Protein AF-A0A7K2NNL4-F1 (afdb_monomer)

Mean predicted aligned error: 2.98 Å

pLDDT: mean 96.68, std 6.31, range [53.25, 98.75]

Sequence (60 aa):
MTHQWRGIIEEYRDRLPVSDSTPVVTLREGGTPLVPAQVLSERTGCEVHLKVEGANPTGS

Radius of gyration: 15.66 Å; Cα contacts (8 Å, |Δi|>4): 64; chains: 1; bounding box: 36×28×38 Å

Secondary structure (DSSP, 8-state):
-PPPP--HHHHSGGGSS--TTS----S------EEE-HHHHHHHTS--EEE-GGGSTT--

Structure (mmCIF, N/CA/C/O backbone):
data_AF-A0A7K2NNL4-F1
#
_entry.id   AF-A0A7K2NNL4-F1
#
loop_
_atom_site.group_PDB
_atom_site.id
_atom_site.type_symbol
_atom_site.label_atom_id
_atom_site.label_alt_id
_atom_site.label_comp_id
_atom_site.label_asym_id
_atom_site.label_entity_id
_atom_site.label_seq_id
_atom_site.pdbx_PDB_ins_code
_atom_site.Cartn_x
_atom_site.Cartn_y
_atom_site.Cartn_z
_atom_site.occupancy
_atom_site.B_iso_or_equiv
_atom_site.auth_seq_id
_atom_site.auth_comp_id
_atom_site.auth_asym_id
_atom_site.auth_atom_id
_atom_site.pdbx_PDB_model_num
ATOM 1 N N . MET A 1 1 ? 7.511 -22.435 2.573 1.00 53.25 1 MET A N 1
ATOM 2 C CA . MET A 1 1 ? 8.479 -21.318 2.642 1.00 53.25 1 MET A CA 1
ATOM 3 C C . MET A 1 1 ? 7.685 -20.031 2.544 1.00 53.25 1 MET A C 1
ATOM 5 O O . MET A 1 1 ? 6.724 -20.007 1.786 1.00 53.25 1 MET A O 1
ATOM 9 N N . THR A 1 2 ? 8.005 -19.016 3.338 1.00 79.12 2 THR A N 1
ATOM 10 C CA . THR A 1 2 ? 7.365 -17.700 3.231 1.00 79.12 2 THR A CA 1
ATOM 11 C C . THR A 1 2 ? 7.788 -17.042 1.918 1.00 79.12 2 THR A C 1
ATOM 13 O O . THR A 1 2 ? 8.972 -17.019 1.589 1.00 79.12 2 THR A O 1
ATOM 16 N N . HIS A 1 3 ? 6.818 -16.552 1.145 1.00 89.88 3 HIS A N 1
ATOM 17 C CA . HIS A 1 3 ? 7.087 -15.764 -0.057 1.00 89.88 3 HIS A CA 1
ATOM 18 C C . HIS A 1 3 ? 7.764 -14.457 0.358 1.00 89.88 3 HIS A C 1
ATOM 20 O O . HIS A 1 3 ? 7.195 -13.686 1.132 1.00 89.88 3 HIS A O 1
ATOM 26 N N . GLN A 1 4 ? 8.997 -14.232 -0.091 1.00 93.19 4 GLN A N 1
ATOM 27 C CA . GLN A 1 4 ? 9.681 -12.968 0.158 1.00 93.19 4 GLN A CA 1
ATOM 28 C C . GLN A 1 4 ? 9.134 -11.923 -0.814 1.00 93.19 4 GLN A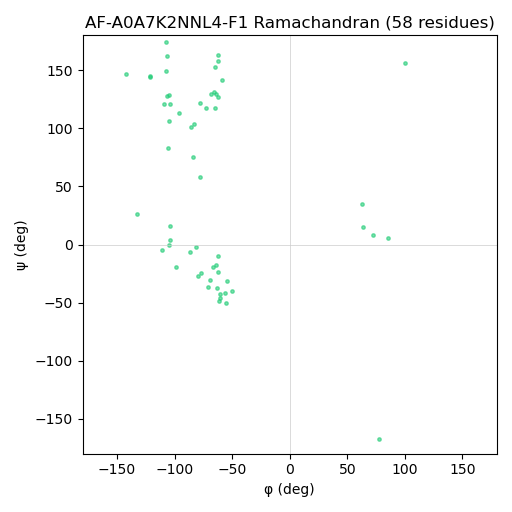 C 1
ATOM 30 O O . GLN A 1 4 ? 9.251 -12.106 -2.019 1.00 93.19 4 GLN A O 1
ATOM 35 N N . TRP A 1 5 ? 8.594 -10.823 -0.288 1.00 96.81 5 TRP A N 1
ATOM 36 C CA . TRP A 1 5 ? 8.130 -9.689 -1.089 1.00 96.81 5 TRP A CA 1
ATOM 37 C C . TRP A 1 5 ? 9.282 -9.050 -1.880 1.00 96.81 5 TRP A C 1
ATOM 39 O O . TRP A 1 5 ? 10.317 -8.702 -1.296 1.00 96.81 5 TRP A O 1
ATOM 49 N N . ARG A 1 6 ? 9.108 -8.896 -3.199 1.00 97.62 6 ARG A N 1
ATOM 50 C CA . ARG A 1 6 ? 10.161 -8.429 -4.123 1.00 97.62 6 ARG A CA 1
ATOM 51 C C . ARG A 1 6 ? 10.001 -6.984 -4.607 1.00 97.62 6 ARG A C 1
ATOM 53 O O . ARG A 1 6 ? 10.868 -6.519 -5.338 1.00 97.62 6 ARG A O 1
ATOM 60 N N . GLY A 1 7 ? 8.956 -6.273 -4.177 1.00 98.19 7 GLY A N 1
ATOM 61 C CA . GLY A 1 7 ? 8.617 -4.926 -4.660 1.00 98.19 7 GLY A CA 1
ATOM 62 C C . GLY A 1 7 ? 7.492 -4.938 -5.696 1.00 98.19 7 GLY A C 1
ATOM 63 O O . GLY A 1 7 ? 7.265 -5.949 -6.360 1.00 98.19 7 GLY A O 1
ATOM 64 N N . ILE A 1 8 ? 6.775 -3.820 -5.845 1.00 98.19 8 ILE A N 1
ATOM 65 C CA . ILE A 1 8 ? 5.515 -3.758 -6.614 1.00 98.19 8 ILE A CA 1
ATOM 66 C C . ILE A 1 8 ? 5.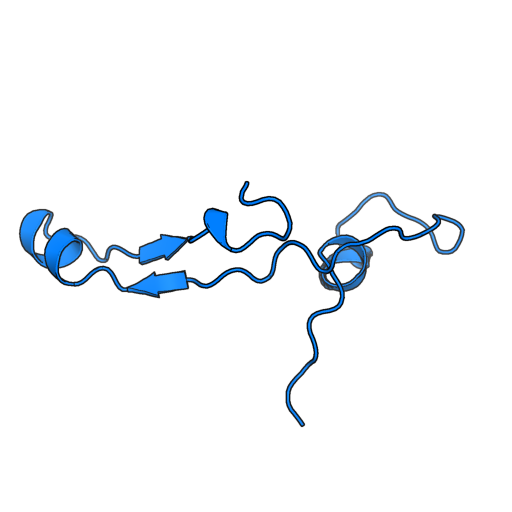705 -4.237 -8.055 1.00 98.19 8 ILE A C 1
ATOM 68 O O . ILE A 1 8 ? 4.866 -4.978 -8.568 1.00 98.19 8 ILE A O 1
ATOM 72 N N . ILE A 1 9 ? 6.814 -3.839 -8.690 1.00 98.25 9 ILE A N 1
ATOM 73 C CA . ILE A 1 9 ? 7.086 -4.177 -10.090 1.00 98.25 9 ILE A CA 1
ATOM 74 C C . ILE A 1 9 ? 7.161 -5.693 -10.284 1.00 98.25 9 ILE A C 1
ATOM 76 O O . ILE A 1 9 ? 6.544 -6.203 -11.209 1.00 98.25 9 ILE A O 1
ATOM 80 N N . GLU A 1 10 ? 7.866 -6.425 -9.419 1.00 97.75 10 GLU A N 1
ATOM 81 C CA . GLU A 1 10 ? 8.017 -7.880 -9.569 1.00 97.75 10 GLU A CA 1
ATOM 82 C C . GLU A 1 10 ? 6.807 -8.676 -9.073 1.00 97.75 10 GLU A C 1
ATOM 84 O O . GLU A 1 10 ? 6.558 -9.784 -9.548 1.00 97.75 10 GLU A O 1
ATOM 89 N N . GLU A 1 11 ? 6.048 -8.143 -8.118 1.00 97.88 11 GLU A N 1
ATOM 90 C CA . GLU A 1 11 ? 4.850 -8.810 -7.594 1.00 97.88 11 GLU A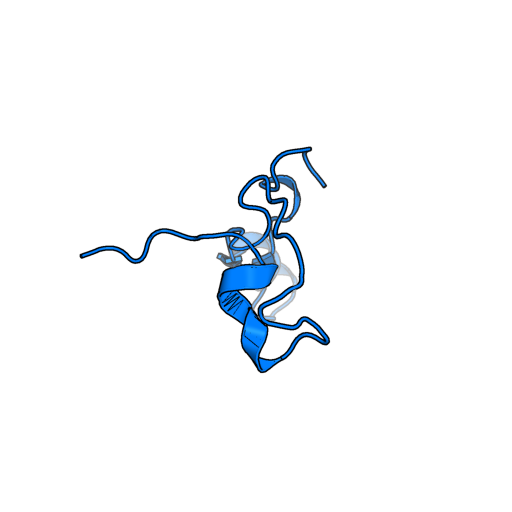 CA 1
ATOM 91 C C . GLU A 1 11 ? 3.644 -8.690 -8.536 1.00 97.88 11 GLU A C 1
ATOM 93 O O . GLU A 1 11 ? 2.761 -9.544 -8.510 1.00 97.88 11 GLU A O 1
ATOM 98 N N . TYR A 1 12 ? 3.620 -7.663 -9.393 1.00 97.88 12 TYR A N 1
ATOM 99 C CA . TYR A 1 12 ? 2.507 -7.387 -10.309 1.00 97.88 12 TYR A CA 1
ATOM 100 C C . TYR A 1 12 ? 2.952 -7.111 -11.749 1.00 97.88 12 TYR A C 1
ATOM 102 O O . TYR A 1 12 ? 2.263 -6.408 -12.490 1.00 97.88 12 TYR A O 1
ATOM 110 N N . ARG A 1 13 ? 4.107 -7.649 -12.159 1.00 97.81 13 ARG A N 1
ATOM 111 C CA . ARG A 1 13 ? 4.706 -7.437 -13.490 1.00 97.81 13 ARG A CA 1
ATOM 112 C C . ARG A 1 13 ? 3.722 -7.688 -14.634 1.00 97.81 13 ARG A C 1
ATOM 114 O O . ARG A 1 13 ? 3.694 -6.925 -15.589 1.00 97.81 13 ARG A O 1
ATOM 121 N N . ASP A 1 14 ? 2.893 -8.720 -14.510 1.00 97.38 14 ASP A N 1
ATOM 122 C CA . ASP A 1 14 ? 1.867 -9.131 -15.479 1.00 97.38 14 ASP A CA 1
ATOM 123 C C . ASP A 1 14 ? 0.745 -8.096 -15.683 1.00 97.38 14 ASP A C 1
ATOM 125 O O . ASP A 1 14 ? 0.015 -8.155 -16.671 1.00 97.38 14 ASP A O 1
ATOM 129 N N . ARG A 1 15 ? 0.604 -7.146 -14.755 1.00 98.19 15 ARG A N 1
ATOM 130 C CA . ARG A 1 15 ? -0.437 -6.105 -14.751 1.00 98.19 15 ARG A CA 1
ATOM 131 C C . ARG A 1 15 ? 0.116 -4.707 -15.004 1.00 98.19 15 ARG A C 1
ATOM 133 O O . ARG A 1 15 ? -0.658 -3.753 -15.072 1.00 98.19 15 ARG A O 1
ATOM 140 N N . LEU A 1 16 ? 1.435 -4.569 -15.103 1.00 98.19 16 LEU A N 1
ATOM 141 C CA . LEU A 1 16 ? 2.122 -3.297 -15.292 1.00 98.19 16 LEU A CA 1
ATOM 142 C C . LEU A 1 16 ? 2.662 -3.197 -16.726 1.00 98.19 16 LEU A C 1
ATOM 144 O O . LEU A 1 16 ? 3.032 -4.209 -17.316 1.00 98.19 16 LEU A O 1
ATOM 148 N N . PRO A 1 17 ? 2.757 -1.988 -17.304 1.00 97.69 17 PRO A N 1
ATOM 149 C CA . PRO A 1 17 ? 3.312 -1.781 -18.641 1.00 97.69 17 PRO A CA 1
ATOM 150 C C . PRO A 1 17 ? 4.854 -1.830 -18.620 1.00 97.69 17 PRO A C 1
ATOM 152 O O . PRO A 1 17 ? 5.522 -0.860 -18.972 1.00 97.69 17 PRO A O 1
ATOM 155 N N . VAL A 1 18 ? 5.425 -2.948 -18.167 1.00 97.38 18 VAL A N 1
ATOM 156 C CA . VAL A 1 18 ? 6.873 -3.189 -18.076 1.00 97.38 18 VAL A CA 1
ATOM 157 C C . VAL A 1 18 ? 7.256 -4.422 -18.891 1.00 97.38 18 VAL A C 1
ATOM 159 O O . VAL A 1 18 ? 6.502 -5.388 -18.971 1.00 97.38 18 VAL A O 1
ATOM 162 N N . SER A 1 19 ? 8.428 -4.392 -19.517 1.00 96.44 19 SER A N 1
ATOM 163 C CA . SER A 1 19 ? 8.962 -5.498 -20.314 1.00 96.44 19 SER A CA 1
ATOM 164 C C . SER A 1 19 ? 10.117 -6.191 -19.592 1.00 96.44 19 SER A C 1
ATOM 166 O O . SER A 1 19 ? 10.612 -5.723 -18.561 1.00 96.44 19 SER A O 1
ATOM 168 N N . ASP A 1 20 ? 10.601 -7.288 -20.168 1.00 95.50 20 ASP A N 1
ATOM 169 C CA . ASP A 1 20 ? 11.803 -7.985 -19.689 1.00 95.50 20 ASP A CA 1
ATOM 170 C C . ASP A 1 20 ? 13.061 -7.108 -19.767 1.00 95.50 20 ASP A C 1
ATOM 172 O O . ASP A 1 20 ? 14.020 -7.312 -19.028 1.00 95.50 20 ASP A O 1
ATOM 176 N N . SER A 1 21 ? 13.057 -6.098 -20.641 1.00 97.25 21 SER A N 1
ATOM 177 C CA . SER A 1 21 ? 14.145 -5.128 -20.761 1.00 97.25 21 SER A CA 1
ATOM 178 C C . SER A 1 21 ? 14.009 -3.940 -19.806 1.00 97.25 21 SER A C 1
ATOM 180 O O . SER A 1 21 ? 14.904 -3.098 -19.778 1.00 97.25 21 SER A O 1
ATOM 182 N N . THR A 1 22 ? 12.903 -3.814 -19.062 1.00 97.88 22 THR A N 1
ATOM 183 C CA . THR A 1 22 ? 12.715 -2.731 -18.089 1.00 97.88 22 THR A CA 1
ATOM 184 C C . THR A 1 22 ? 13.605 -2.975 -16.866 1.00 97.88 22 THR A C 1
ATOM 186 O O . THR A 1 22 ? 13.390 -3.961 -16.156 1.00 97.88 22 THR A O 1
ATOM 189 N N . PRO A 1 23 ? 14.575 -2.087 -16.566 1.00 97.94 23 PRO A N 1
ATOM 190 C CA . PRO A 1 23 ? 15.370 -2.204 -15.351 1.00 97.94 23 PRO A CA 1
ATOM 191 C C . PRO A 1 23 ? 14.477 -2.040 -14.123 1.00 97.94 23 PRO A C 1
ATOM 193 O O . PRO A 1 23 ? 13.732 -1.064 -14.020 1.00 97.94 23 PRO A O 1
ATOM 196 N N . VAL A 1 24 ? 14.570 -2.972 -13.177 1.00 97.94 24 VAL A N 1
ATOM 197 C CA . VAL A 1 24 ? 13.812 -2.895 -11.926 1.00 97.94 24 VAL A CA 1
ATOM 198 C C . VAL A 1 24 ? 14.678 -2.289 -10.840 1.00 97.94 24 VAL A C 1
ATOM 200 O O . VAL A 1 24 ? 15.657 -2.885 -10.395 1.00 97.94 24 VAL A O 1
ATOM 203 N N . VAL A 1 25 ? 14.284 -1.097 -10.403 1.00 98.19 25 VAL A N 1
ATOM 204 C CA . VAL A 1 25 ? 14.819 -0.437 -9.214 1.00 98.19 25 VAL A CA 1
ATOM 205 C C . VAL A 1 25 ? 13.719 -0.462 -8.166 1.00 98.19 25 VAL A C 1
ATOM 207 O O . VAL A 1 25 ? 12.629 0.046 -8.405 1.00 98.19 25 VAL A O 1
ATOM 210 N N . THR A 1 26 ? 13.991 -1.076 -7.019 1.00 98.06 26 THR A N 1
ATOM 211 C CA . THR A 1 26 ? 13.009 -1.243 -5.945 1.00 98.06 26 THR A CA 1
ATOM 212 C C . THR A 1 26 ? 13.680 -1.091 -4.589 1.00 98.06 26 THR A C 1
ATOM 214 O O . THR A 1 26 ? 14.834 -1.484 -4.403 1.00 98.06 26 THR A O 1
ATOM 217 N N . LEU A 1 27 ? 12.934 -0.548 -3.630 1.00 98.19 27 LEU A N 1
ATOM 218 C CA . LEU A 1 27 ? 13.287 -0.562 -2.210 1.00 98.19 27 LEU A CA 1
ATOM 219 C C . LEU A 1 27 ? 12.457 -1.601 -1.443 1.00 98.19 27 LEU A C 1
ATOM 221 O O . LEU A 1 27 ? 12.412 -1.578 -0.215 1.00 98.19 27 LEU A O 1
ATOM 225 N N . ARG A 1 28 ? 11.824 -2.529 -2.174 1.00 97.62 28 ARG A N 1
ATOM 226 C CA . ARG A 1 28 ? 10.819 -3.483 -1.690 1.00 97.62 28 ARG A CA 1
ATOM 227 C C . ARG A 1 28 ? 9.558 -2.795 -1.171 1.00 97.62 28 ARG A C 1
ATOM 229 O O . ARG A 1 28 ? 8.940 -3.266 -0.222 1.00 97.62 28 ARG A O 1
ATOM 236 N N . GLU A 1 29 ? 9.187 -1.693 -1.813 1.00 98.56 29 GLU A N 1
ATOM 237 C CA . GLU A 1 29 ? 7.940 -0.970 -1.575 1.00 98.56 29 GLU A CA 1
ATOM 238 C C . GLU A 1 29 ? 6.695 -1.817 -1.881 1.00 98.56 29 GLU A C 1
ATOM 240 O O . GLU A 1 29 ? 6.763 -2.844 -2.564 1.00 98.56 29 GLU A O 1
ATOM 245 N N . GLY A 1 30 ? 5.541 -1.387 -1.374 1.00 97.81 30 GLY A N 1
ATOM 246 C CA . GLY A 1 30 ? 4.301 -2.156 -1.399 1.00 97.81 30 GLY A CA 1
ATOM 247 C C . GLY A 1 30 ? 4.275 -3.260 -0.340 1.00 97.81 30 GLY A C 1
ATOM 248 O O . GLY A 1 30 ? 5.063 -3.269 0.600 1.00 97.81 30 GLY A O 1
ATOM 249 N N . GLY A 1 31 ? 3.313 -4.183 -0.447 1.00 96.69 31 GLY A N 1
ATOM 250 C CA . GLY A 1 31 ? 3.207 -5.311 0.492 1.00 96.69 31 GLY A CA 1
ATOM 251 C C . GLY A 1 31 ? 2.926 -4.896 1.943 1.00 96.69 31 GLY A C 1
ATOM 252 O O . GLY A 1 31 ? 3.090 -5.694 2.861 1.00 96.69 31 GLY A O 1
ATOM 253 N N . THR A 1 32 ? 2.506 -3.649 2.157 1.00 97.81 32 THR A N 1
ATOM 254 C CA . THR A 1 32 ? 2.273 -3.059 3.478 1.00 97.81 32 THR A CA 1
ATOM 255 C C . THR A 1 32 ? 1.127 -3.761 4.221 1.00 97.81 32 THR A C 1
ATOM 257 O O . THR A 1 32 ? 0.205 -4.289 3.581 1.00 97.81 32 THR A O 1
ATOM 260 N N . PRO A 1 33 ? 1.126 -3.757 5.565 1.00 97.81 33 PRO A N 1
ATOM 261 C CA . PRO A 1 33 ? 0.091 -4.420 6.349 1.00 97.81 33 PRO A CA 1
ATOM 262 C C . PRO A 1 33 ? -1.323 -3.899 6.058 1.00 97.81 33 PRO A C 1
ATOM 264 O O . PRO A 1 33 ? -1.545 -2.695 5.906 1.00 97.81 33 PRO A O 1
ATOM 267 N N . LEU A 1 34 ? -2.286 -4.820 6.049 1.00 98.31 34 LEU A N 1
ATOM 268 C CA . LEU A 1 34 ? -3.708 -4.518 6.174 1.00 98.31 34 LEU A CA 1
ATOM 269 C C . LEU A 1 34 ? -4.136 -4.913 7.590 1.00 98.31 34 LEU A C 1
ATOM 271 O O . LEU A 1 34 ? -4.198 -6.098 7.910 1.00 98.31 34 LEU A O 1
ATOM 275 N N . VAL A 1 35 ? -4.358 -3.925 8.454 1.00 98.44 35 VAL A N 1
ATOM 276 C CA . VAL A 1 35 ? -4.575 -4.140 9.891 1.00 98.44 35 VAL A CA 1
ATOM 277 C C . VAL A 1 35 ? -6.051 -3.927 10.234 1.00 98.44 35 VAL A C 1
ATOM 279 O O . VAL A 1 35 ? -6.584 -2.868 9.902 1.00 98.44 35 VAL A O 1
ATOM 282 N N . PRO A 1 36 ? -6.730 -4.872 10.908 1.00 98.56 36 PRO A N 1
ATOM 283 C CA . PRO A 1 36 ? -8.098 -4.656 11.374 1.00 98.56 36 PRO A CA 1
ATOM 284 C C . PRO A 1 36 ? -8.143 -3.555 12.443 1.00 98.56 36 PRO A C 1
ATOM 286 O O . PRO A 1 36 ? -7.387 -3.583 13.415 1.00 98.56 36 PRO A O 1
ATOM 289 N N . ALA A 1 37 ? -9.050 -2.588 12.292 1.00 98.69 37 ALA A N 1
ATOM 290 C CA . ALA A 1 37 ? -9.228 -1.483 13.231 1.00 98.69 37 ALA A CA 1
ATOM 291 C C . ALA A 1 37 ? -10.489 -1.681 14.073 1.00 98.69 37 ALA A C 1
ATOM 293 O O . ALA A 1 37 ? -11.547 -1.120 13.780 1.00 98.69 37 ALA A O 1
ATOM 294 N N . GLN A 1 38 ? -10.363 -2.466 15.144 1.00 98.50 38 GLN A N 1
ATOM 295 C CA . GLN A 1 38 ? -11.484 -2.863 16.008 1.00 98.50 38 GLN A CA 1
ATOM 296 C C . GLN A 1 38 ? -12.264 -1.657 16.557 1.00 98.50 38 GLN A C 1
ATOM 298 O O . GLN A 1 38 ? -13.468 -1.559 16.348 1.00 98.50 38 GLN A O 1
ATOM 303 N N . VAL A 1 39 ? -11.570 -0.674 17.141 1.00 98.62 39 VAL A N 1
ATOM 304 C CA . VAL A 1 39 ? -12.212 0.521 17.724 1.00 98.62 39 VAL A CA 1
ATOM 305 C C . VAL A 1 39 ? -12.947 1.360 16.671 1.00 98.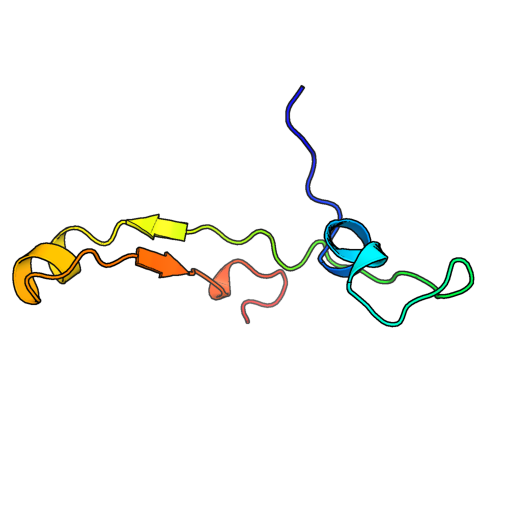62 39 VAL A C 1
ATOM 307 O O . VAL A 1 39 ? -14.013 1.908 16.946 1.00 98.62 39 VAL A O 1
ATOM 310 N N . LEU A 1 40 ? -12.397 1.484 15.458 1.00 98.62 40 LEU A N 1
ATOM 311 C CA . LEU A 1 40 ? -13.072 2.206 14.372 1.00 98.62 40 LEU A CA 1
ATOM 312 C C . LEU A 1 40 ? -14.276 1.423 13.851 1.00 98.62 40 LEU A C 1
ATOM 314 O O . LEU A 1 40 ? -15.302 2.025 13.543 1.00 98.62 40 LEU A O 1
ATOM 318 N N . SER A 1 41 ? -14.167 0.099 13.798 1.00 98.75 41 SER A N 1
ATOM 319 C CA . SER A 1 41 ? -15.256 -0.776 13.374 1.00 98.75 41 SER A CA 1
ATOM 320 C C . SER A 1 41 ? -16.459 -0.648 14.311 1.00 98.75 41 SER A C 1
ATOM 322 O O . SER A 1 41 ? -17.563 -0.348 13.865 1.00 98.75 41 SER A O 1
ATOM 324 N N . GLU A 1 42 ? -16.237 -0.728 15.626 1.00 98.69 42 GLU A N 1
ATOM 325 C CA . GLU A 1 42 ? -17.288 -0.553 16.641 1.00 98.69 42 GLU A CA 1
ATOM 326 C C . GLU A 1 42 ? -17.951 0.828 16.576 1.00 98.69 42 GLU A C 1
ATOM 328 O O . GLU A 1 42 ? -19.171 0.944 16.664 1.00 98.69 42 GLU A O 1
ATOM 333 N N . ARG A 1 43 ? -17.155 1.889 16.392 1.00 98.69 43 ARG A N 1
ATOM 334 C CA . ARG A 1 43 ? -17.668 3.267 16.331 1.00 98.69 43 ARG A CA 1
ATOM 335 C C . ARG A 1 43 ? -18.486 3.558 15.080 1.00 98.69 43 ARG A C 1
ATOM 337 O O . ARG A 1 43 ? -19.350 4.428 15.120 1.00 98.69 43 ARG A O 1
ATOM 344 N N . THR A 1 44 ? -18.169 2.900 13.970 1.00 98.56 44 THR A N 1
ATOM 345 C CA . THR A 1 44 ? -18.799 3.168 12.669 1.00 98.56 44 THR A CA 1
ATOM 346 C C . THR A 1 44 ? -19.907 2.178 12.327 1.00 98.56 44 THR A C 1
ATOM 348 O O . THR A 1 44 ? -20.732 2.481 11.472 1.00 98.56 44 THR A O 1
ATOM 351 N N . GLY A 1 45 ? -19.941 1.010 12.975 1.00 98.56 45 GLY A N 1
ATOM 352 C CA . GLY A 1 45 ? -20.802 -0.105 12.577 1.00 98.56 45 GLY A CA 1
ATOM 353 C C . GLY A 1 45 ? -20.345 -0.804 11.289 1.00 98.56 45 GLY A C 1
ATOM 354 O O . GLY A 1 45 ? -21.072 -1.647 10.769 1.00 98.56 45 GLY A O 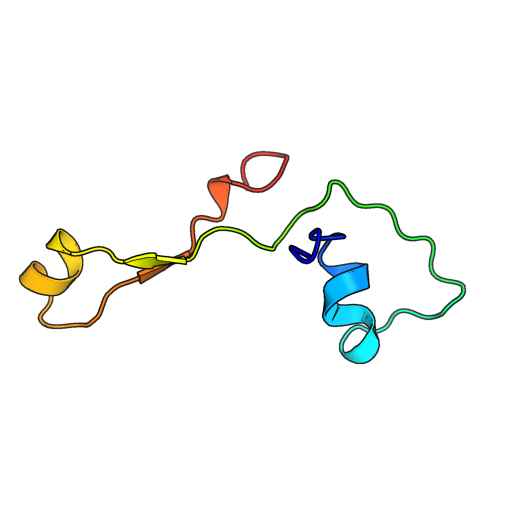1
ATOM 355 N N . CYS A 1 46 ? -19.160 -0.466 10.774 1.00 98.62 46 CYS A N 1
ATOM 356 C CA . CYS A 1 46 ? -18.572 -1.043 9.566 1.00 98.62 46 CYS A CA 1
ATOM 357 C C . CYS A 1 46 ? -17.420 -1.994 9.910 1.00 98.62 46 CYS A C 1
ATOM 359 O O . CYS A 1 46 ? -16.823 -1.905 10.977 1.00 98.62 46 CYS A O 1
ATOM 361 N N . GLU A 1 47 ? -17.032 -2.852 8.967 1.00 98.69 47 GLU A N 1
ATOM 362 C CA . GLU A 1 47 ? -15.770 -3.593 9.039 1.00 98.69 47 GLU A CA 1
ATOM 363 C C . GLU A 1 47 ? -14.625 -2.707 8.521 1.00 98.69 47 GLU A C 1
ATOM 365 O O . GLU A 1 47 ? -14.492 -2.477 7.318 1.00 98.69 47 GLU A O 1
ATOM 370 N N . VAL A 1 48 ? -13.809 -2.166 9.431 1.00 98.69 48 VAL A N 1
ATOM 371 C CA . VAL A 1 48 ? -12.757 -1.198 9.089 1.00 98.69 48 VAL A CA 1
ATOM 372 C C . VAL A 1 48 ? -11.378 -1.847 9.134 1.00 98.69 48 VAL A C 1
ATOM 374 O O . VAL A 1 48 ? -10.960 -2.403 10.150 1.00 98.69 48 VAL A O 1
ATOM 377 N N . HIS A 1 49 ? -10.631 -1.675 8.045 1.00 98.75 49 HIS A N 1
ATOM 378 C CA . HIS A 1 49 ? -9.225 -2.048 7.934 1.00 98.75 49 HIS A CA 1
ATOM 379 C C . HIS A 1 49 ? -8.364 -0.833 7.584 1.00 98.75 49 HIS A C 1
ATOM 381 O O . HIS A 1 49 ? -8.777 0.041 6.823 1.00 98.75 49 HIS A O 1
ATOM 387 N N . LEU A 1 50 ? -7.144 -0.800 8.116 1.00 98.62 50 LEU A N 1
ATOM 388 C CA . LEU A 1 50 ? -6.135 0.209 7.817 1.00 98.62 50 LEU A CA 1
ATOM 389 C C . LEU A 1 50 ? -5.093 -0.380 6.879 1.00 98.62 50 LEU A C 1
ATOM 391 O O . LEU A 1 50 ? -4.411 -1.346 7.223 1.00 98.62 50 LEU A O 1
ATOM 395 N N . LYS A 1 51 ? -4.942 0.237 5.710 1.00 98.44 51 LYS A N 1
ATOM 396 C CA . LYS A 1 51 ? -3.817 -0.013 4.816 1.00 98.44 51 LYS A CA 1
ATOM 397 C C . LYS A 1 51 ? -2.657 0.891 5.241 1.00 98.44 51 LYS A C 1
ATOM 399 O O . LYS A 1 51 ? -2.696 2.098 5.014 1.00 98.44 51 LYS A O 1
ATOM 404 N N . VAL A 1 52 ? -1.679 0.331 5.952 1.00 98.31 52 VAL A N 1
ATOM 405 C CA . VAL A 1 52 ? -0.639 1.114 6.646 1.00 98.31 52 VAL A CA 1
ATOM 406 C C . VAL A 1 52 ? 0.505 1.469 5.686 1.00 98.31 52 VAL A C 1
ATOM 408 O O . VAL A 1 52 ? 1.585 0.888 5.746 1.00 98.31 52 VAL A O 1
ATOM 411 N N . GLU A 1 53 ? 0.274 2.436 4.794 1.00 98.44 53 GLU A N 1
ATOM 412 C CA . GLU A 1 53 ? 1.245 2.844 3.756 1.00 98.44 53 GLU A CA 1
ATOM 413 C C . GLU A 1 53 ? 2.512 3.510 4.306 1.00 98.44 53 GLU A C 1
ATOM 415 O O . GLU A 1 53 ? 3.555 3.480 3.659 1.00 98.44 53 GLU A O 1
ATOM 420 N N . GLY A 1 54 ? 2.476 4.014 5.543 1.00 98.12 54 GLY A N 1
ATOM 421 C CA . GLY A 1 54 ? 3.672 4.522 6.221 1.00 98.12 54 GLY A CA 1
ATOM 422 C C . GLY A 1 54 ? 4.756 3.461 6.464 1.00 98.12 54 GLY A C 1
ATOM 423 O O . GLY A 1 54 ? 5.866 3.807 6.849 1.00 98.12 54 GLY A O 1
ATOM 424 N N . ALA A 1 55 ? 4.454 2.175 6.244 1.00 97.62 55 ALA A N 1
ATOM 425 C CA . ALA A 1 55 ? 5.432 1.088 6.280 1.00 97.62 55 ALA A CA 1
ATOM 426 C C . ALA A 1 55 ? 6.243 0.943 4.976 1.00 97.62 55 ALA A C 1
ATOM 428 O O . ALA A 1 55 ? 7.119 0.079 4.905 1.00 97.62 55 ALA A O 1
ATOM 429 N N . ASN A 1 56 ? 5.965 1.752 3.947 1.00 98.44 56 ASN A N 1
ATOM 430 C CA . ASN A 1 56 ? 6.828 1.837 2.774 1.00 98.44 56 ASN A CA 1
ATOM 431 C C . ASN A 1 56 ? 8.231 2.357 3.152 1.00 98.44 56 ASN A C 1
ATOM 433 O O . ASN A 1 56 ? 8.386 3.045 4.164 1.00 98.44 56 ASN A O 1
ATOM 437 N N . PRO A 1 57 ? 9.264 2.084 2.333 1.00 98.12 57 PRO A N 1
ATOM 438 C CA . PRO A 1 57 ? 10.664 2.351 2.682 1.00 98.12 57 PRO A CA 1
ATOM 439 C C . PRO A 1 57 ? 10.981 3.796 3.094 1.00 98.12 57 PRO A C 1
ATOM 441 O O . PRO A 1 57 ? 11.865 4.019 3.917 1.00 98.12 57 PRO A O 1
ATOM 444 N N . THR A 1 58 ? 10.265 4.776 2.540 1.00 98.06 58 THR A N 1
ATOM 445 C CA . THR A 1 58 ? 10.456 6.212 2.811 1.00 98.06 58 THR A CA 1
ATOM 446 C C . THR A 1 58 ? 9.395 6.812 3.735 1.00 98.06 58 THR A C 1
ATOM 448 O O . THR A 1 58 ? 9.425 8.014 3.985 1.00 98.06 58 THR A O 1
ATOM 451 N N . GLY A 1 59 ? 8.469 6.000 4.253 1.00 97.25 59 GLY A N 1
ATOM 452 C CA . GLY A 1 59 ? 7.383 6.455 5.125 1.00 97.25 59 GLY A CA 1
ATOM 453 C C . GLY A 1 59 ? 6.130 6.972 4.407 1.00 97.25 59 GLY A C 1
ATOM 454 O O . GLY A 1 59 ? 5.217 7.459 5.076 1.00 97.25 59 GLY A O 1
ATOM 455 N N . SER A 1 60 ? 6.069 6.869 3.076 1.00 93.25 60 SER A N 1
ATOM 456 C CA . SE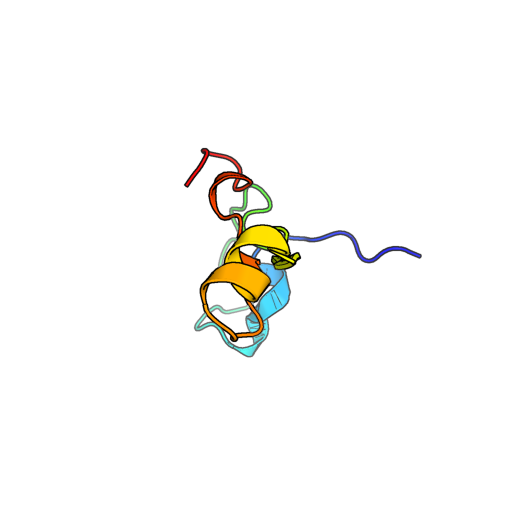R A 1 60 ? 4.914 7.206 2.229 1.00 93.25 60 SER A CA 1
ATOM 457 C C . SER A 1 60 ? 4.991 6.480 0.899 1.00 93.25 60 SER A C 1
ATOM 459 O O . SER A 1 60 ? 6.137 6.402 0.393 1.00 93.25 60 SER A O 1
#

Nearest PDB structures (foldseek):
  2zsj-assembly2_D  TM=9.274E-01  e=6.196E-05  Aquifex aeolicus
  6cgq-assembly1_B-2  TM=9.660E-01  e=1.667E-04  Bacillus spizizenii
  2zsj-a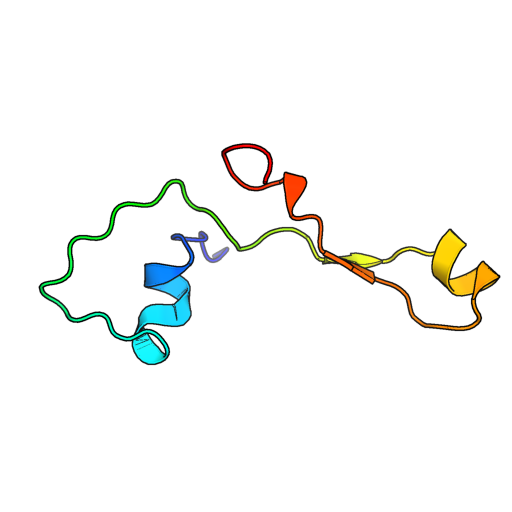ssembly2_C  TM=9.259E-01  e=1.3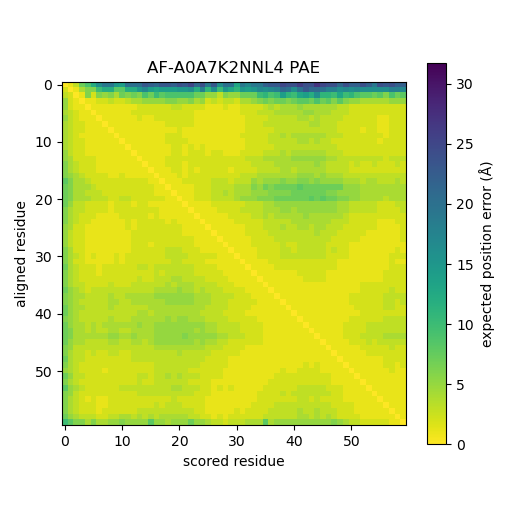48E-04  Aquifex aeolicus
  2d1f-assembly1_B  TM=9.682E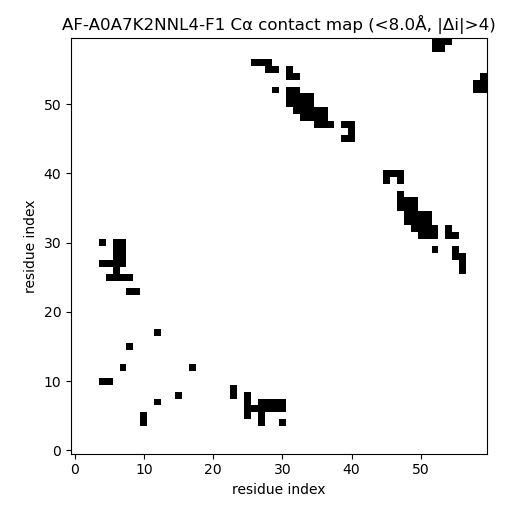-01  e=2.211E-04  Mycobacterium tuberculosis
  6cgq-assembly1_A  TM=9.502E-01  e=3.626E-04  Bacillus spizizenii

Foldseek 3Di:
DDDDQDAPCVVPVVPDPDDPPRDDDHPSADPADWAFDPVVCVVVVHGDTDRLNCPGPVRD

Solvent-accessible surface area (backbone atoms only — not comparable to full-atom values): 3970 Å² total; per-residue (Å²): 133,84,84,77,83,69,14,57,64,73,75,40,42,94,81,45,102,64,57,95,84,53,84,86,83,71,80,47,34,61,93,50,57,76,41,80,34,64,74,59,15,70,76,68,77,46,93,41,68,42,73,44,52,57,70,25,83,83,49,98